Protein AF-A0A972VN22-F1 (afdb_monomer)

Foldseek 3Di:
DVVVVVVVVVVVVVVVVVVVVVVVVVVVVVVVVVVVCCCPPPVNVVVVCLVQKFKWKDFPPGTDDGDPVNVVFWDDKDFDWDDDPVDDDTDRQKIKTATPDAQPDFKDKDWPDPWDWDWDWDDDPPSMIMIGIDDTPDPDPDDDTIMMMIIRHD

Solvent-accessible surface area (backbone atoms only — not comparable to full-atom values): 8904 Å² total; per-residue (Å²): 119,71,62,64,55,54,54,51,51,52,52,54,51,53,52,52,53,52,50,52,54,50,52,51,53,51,51,54,47,52,52,50,50,52,51,47,52,49,64,69,27,70,66,46,47,48,54,47,48,63,74,68,45,40,27,39,30,30,47,95,85,47,79,75,48,66,39,72,71,38,56,72,40,46,70,49,76,47,74,45,71,37,72,51,93,85,69,72,68,70,41,68,33,30,40,38,42,34,34,75,53,80,71,87,52,77,61,47,77,43,63,74,51,100,60,71,57,64,69,48,77,44,83,45,97,65,45,30,42,34,37,39,37,49,86,62,77,71,93,65,94,71,84,72,85,68,33,37,35,41,33,52,56,132

Nearest PDB structures (foldseek):
  2bp3-assembly1_A  TM=6.889E-01  e=1.269E+00  Homo sapiens
  2bp3-assembly2_B  TM=6.949E-01  e=1.683E+00  Homo sapiens
  4m9p-assembly1_A  TM=7.047E-01  e=5.203E+00  Homo sapiens
  6ew1-assembly1_A  TM=7.053E-01  e=6.521E+00  Homo sapiens
  2ifg-assembly1_B  TM=4.794E-01  e=9.149E+00  Homo sapiens

Structure (mmCIF, N/CA/C/O backbone):
data_AF-A0A972VN22-F1
#
_entry.id   AF-A0A972VN22-F1
#
loop_
_atom_site.group_PDB
_atom_site.id
_atom_site.type_symbol
_atom_site.label_atom_id
_atom_site.label_alt_id
_atom_site.label_comp_id
_atom_site.label_asym_id
_atom_site.label_entity_id
_atom_site.label_seq_id
_atom_site.pdbx_PDB_ins_code
_atom_site.Cartn_x
_atom_site.Cartn_y
_atom_site.Cartn_z
_atom_site.occupancy
_atom_site.B_iso_or_equiv
_atom_site.auth_seq_id
_atom_site.auth_comp_id
_atom_site.auth_asym_id
_atom_site.auth_atom_id
_atom_site.pdbx_PDB_model_num
ATOM 1 N N . MET A 1 1 ? 62.691 -9.272 -57.383 1.00 55.88 1 MET A N 1
ATOM 2 C CA . MET A 1 1 ? 61.531 -8.355 -57.520 1.00 55.88 1 MET A CA 1
ATOM 3 C C . MET A 1 1 ? 60.217 -8.999 -57.064 1.00 55.88 1 MET A C 1
ATOM 5 O O . MET A 1 1 ? 59.503 -8.371 -56.300 1.00 55.88 1 MET A O 1
ATOM 9 N N . PHE A 1 2 ? 59.915 -10.250 -57.444 1.00 54.47 2 PHE A N 1
ATOM 10 C CA . PHE A 1 2 ? 58.661 -10.933 -57.070 1.00 54.47 2 PHE A CA 1
ATOM 11 C C . PHE A 1 2 ? 58.527 -11.355 -55.589 1.00 54.47 2 PHE A C 1
ATOM 13 O O . PHE A 1 2 ? 57.407 -11.448 -55.096 1.00 54.47 2 PHE A O 1
ATOM 20 N N . GLU A 1 3 ? 59.622 -11.575 -54.853 1.00 56.22 3 GLU A N 1
ATOM 21 C CA . GLU A 1 3 ? 59.556 -11.946 -53.422 1.00 56.22 3 GLU A CA 1
ATOM 22 C C . GLU A 1 3 ? 59.125 -10.787 -52.514 1.00 56.22 3 GLU A C 1
ATOM 24 O O . GLU A 1 3 ? 58.305 -10.983 -51.618 1.00 56.22 3 GLU A O 1
ATOM 29 N N . ASN A 1 4 ? 59.567 -9.560 -52.808 1.00 55.78 4 ASN A N 1
ATOM 30 C CA . ASN A 1 4 ? 59.172 -8.368 -52.046 1.00 55.78 4 ASN A CA 1
ATOM 31 C C . ASN A 1 4 ? 57.667 -8.071 -52.167 1.00 55.78 4 ASN A C 1
ATOM 33 O O . ASN A 1 4 ? 57.062 -7.568 -51.225 1.00 55.78 4 ASN A O 1
ATOM 37 N N . ILE A 1 5 ? 57.051 -8.428 -53.301 1.00 61.88 5 ILE A N 1
ATOM 38 C CA . ILE A 1 5 ? 55.608 -8.260 -53.541 1.00 61.88 5 ILE A CA 1
ATOM 39 C C . ILE A 1 5 ? 54.795 -9.299 -52.749 1.00 61.88 5 ILE A C 1
ATOM 41 O O . ILE A 1 5 ? 53.735 -8.985 -52.217 1.00 61.88 5 ILE A O 1
ATOM 45 N N . LYS A 1 6 ? 55.296 -10.534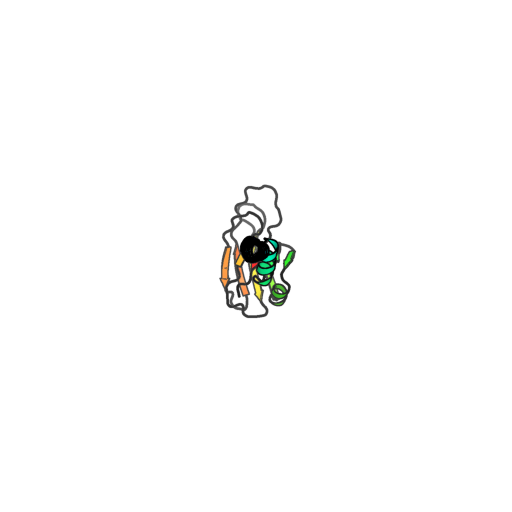 -52.617 1.00 59.84 6 LYS A N 1
ATOM 46 C CA . LYS A 1 6 ? 54.640 -11.574 -51.803 1.00 59.84 6 LYS A CA 1
ATOM 47 C C . LYS A 1 6 ? 54.734 -11.270 -50.308 1.00 59.84 6 LYS A C 1
ATOM 49 O O . LYS A 1 6 ? 53.762 -11.466 -49.584 1.00 59.84 6 LYS A O 1
ATOM 54 N N . MET A 1 7 ? 55.881 -10.756 -49.862 1.00 63.47 7 MET A N 1
ATOM 55 C CA . MET A 1 7 ? 56.087 -10.367 -48.467 1.00 63.47 7 MET A CA 1
ATOM 56 C C . MET A 1 7 ? 55.227 -9.152 -48.085 1.00 63.47 7 MET A C 1
ATOM 58 O O . MET A 1 7 ? 54.621 -9.160 -47.016 1.00 63.47 7 MET A O 1
ATOM 62 N N . SER A 1 8 ? 55.076 -8.154 -48.967 1.00 68.44 8 SER A N 1
ATOM 63 C CA . SER A 1 8 ? 54.190 -7.009 -48.700 1.00 68.44 8 SER A CA 1
ATOM 64 C C . SER A 1 8 ? 52.708 -7.400 -48.685 1.00 68.44 8 SER A C 1
ATOM 66 O O . SER A 1 8 ? 51.965 -6.938 -47.820 1.00 68.44 8 SER A O 1
ATOM 68 N N . ALA A 1 9 ? 52.284 -8.303 -49.575 1.00 70.00 9 ALA A N 1
ATOM 69 C CA . ALA A 1 9 ? 50.914 -8.811 -49.600 1.00 70.00 9 ALA A CA 1
ATOM 70 C C . ALA A 1 9 ? 50.563 -9.601 -48.327 1.00 70.00 9 ALA A C 1
ATOM 72 O O . ALA A 1 9 ? 49.481 -9.418 -47.775 1.00 70.00 9 ALA A O 1
ATOM 73 N N . ALA A 1 10 ? 51.482 -10.428 -47.819 1.00 71.25 10 ALA A N 1
ATOM 74 C CA . ALA A 1 10 ? 51.275 -11.180 -46.580 1.00 71.25 10 ALA A CA 1
ATOM 75 C C . ALA A 1 10 ? 51.142 -10.263 -45.350 1.00 71.25 10 ALA A C 1
ATOM 77 O O . ALA A 1 10 ? 50.278 -10.489 -44.503 1.00 71.25 10 ALA A O 1
ATOM 78 N N . VAL A 1 11 ? 51.948 -9.198 -45.274 1.00 76.00 11 VAL A N 1
ATOM 79 C CA . VAL A 1 11 ? 51.882 -8.211 -44.181 1.00 76.00 11 VAL A CA 1
ATOM 80 C C . VAL A 1 11 ? 50.577 -7.411 -44.225 1.00 76.00 11 VAL A C 1
ATOM 82 O O . VAL A 1 11 ? 49.951 -7.214 -43.185 1.00 76.00 11 VAL A O 1
ATOM 85 N N . LEU A 1 12 ? 50.125 -7.002 -45.416 1.00 74.00 12 LEU A N 1
ATOM 86 C CA . LEU A 1 12 ? 48.840 -6.313 -45.593 1.00 74.00 12 LEU A CA 1
ATOM 87 C C . LEU A 1 12 ? 47.645 -7.205 -45.237 1.00 74.00 12 LEU A C 1
ATOM 89 O O . LEU A 1 12 ? 46.666 -6.738 -44.660 1.00 74.00 12 LEU A O 1
ATOM 93 N N . PHE A 1 13 ? 47.722 -8.497 -45.553 1.00 75.38 13 PHE A N 1
ATOM 94 C CA . PHE A 1 13 ? 46.660 -9.440 -45.218 1.00 75.38 13 PHE A CA 1
ATOM 95 C C . PHE A 1 13 ? 46.590 -9.696 -43.706 1.00 75.38 13 PHE A C 1
ATOM 97 O O . PHE A 1 13 ? 45.509 -9.694 -43.121 1.00 75.38 13 PHE A O 1
ATOM 104 N N . ALA A 1 14 ? 47.745 -9.843 -43.050 1.00 73.00 14 ALA A N 1
ATOM 105 C CA . ALA A 1 14 ? 47.818 -10.011 -41.602 1.00 73.00 14 ALA A CA 1
ATOM 106 C C . ALA A 1 14 ? 47.291 -8.779 -40.843 1.00 73.00 14 ALA A C 1
ATOM 108 O O . ALA A 1 14 ? 46.546 -8.932 -39.875 1.00 73.00 14 ALA A O 1
ATOM 109 N N . SER A 1 15 ? 47.612 -7.560 -41.291 1.00 72.50 15 SER A N 1
ATOM 110 C CA . SER A 1 15 ? 47.122 -6.335 -40.646 1.00 72.50 15 SER A CA 1
ATOM 111 C C . SER A 1 15 ? 45.613 -6.138 -40.819 1.00 72.50 15 SER A C 1
ATOM 113 O O . SER A 1 15 ? 44.944 -5.730 -39.870 1.00 72.50 15 SER A O 1
ATOM 115 N N . ALA A 1 16 ? 45.055 -6.495 -41.980 1.00 73.25 16 ALA A N 1
ATOM 116 C CA . ALA A 1 16 ? 43.614 -6.459 -42.216 1.00 73.25 16 ALA A CA 1
ATOM 117 C C . ALA A 1 16 ? 42.854 -7.416 -41.282 1.00 73.25 16 ALA A C 1
ATOM 119 O O . ALA A 1 16 ? 41.843 -7.031 -40.697 1.00 73.25 16 ALA A O 1
ATOM 120 N N . ILE A 1 17 ? 43.368 -8.635 -41.080 1.00 74.00 17 ILE A N 1
ATOM 121 C CA . ILE A 1 17 ? 42.767 -9.616 -40.163 1.00 74.00 17 ILE A CA 1
ATOM 122 C C . ILE A 1 17 ? 42.786 -9.101 -38.720 1.00 74.00 17 ILE A C 1
ATOM 124 O O . ILE A 1 17 ? 41.768 -9.165 -38.031 1.00 74.00 17 ILE A O 1
ATOM 128 N N . VAL A 1 18 ? 43.914 -8.546 -38.265 1.00 75.31 18 VAL A N 1
ATOM 129 C CA . VAL A 1 18 ? 44.027 -7.970 -36.914 1.00 75.31 18 VAL A CA 1
ATOM 130 C C . VAL A 1 18 ? 43.084 -6.774 -36.743 1.00 75.31 18 VAL A C 1
ATOM 132 O O . VAL A 1 18 ? 42.441 -6.657 -35.703 1.00 75.31 18 VAL A O 1
ATOM 135 N N . GLY A 1 19 ? 42.935 -5.926 -37.766 1.00 71.75 19 GLY A N 1
ATOM 136 C CA . GLY A 1 19 ? 41.993 -4.804 -37.755 1.00 71.75 19 GLY A CA 1
ATOM 137 C C . GLY A 1 19 ? 40.529 -5.245 -37.661 1.00 71.75 19 GLY A C 1
ATOM 138 O O . GLY A 1 19 ? 39.774 -4.689 -36.867 1.00 71.75 19 GLY A O 1
ATOM 139 N N . ILE A 1 20 ? 40.138 -6.281 -38.409 1.00 73.12 20 ILE A N 1
ATOM 140 C CA . ILE A 1 20 ? 38.778 -6.844 -38.368 1.00 73.12 20 ILE A CA 1
ATOM 141 C C . ILE A 1 20 ? 38.492 -7.479 -37.002 1.00 73.12 20 ILE A C 1
ATOM 143 O O . ILE A 1 20 ? 37.438 -7.229 -36.418 1.00 73.12 20 ILE A O 1
ATOM 147 N N . LEU A 1 21 ? 39.434 -8.256 -36.456 1.00 68.00 21 LEU A N 1
ATOM 148 C CA . LEU A 1 21 ? 39.275 -8.883 -35.140 1.00 68.00 21 LEU A CA 1
ATOM 149 C C . LEU A 1 21 ? 39.244 -7.841 -34.013 1.00 68.00 21 LEU A C 1
ATOM 151 O O . LEU A 1 21 ? 38.410 -7.939 -33.115 1.00 68.00 21 LEU A O 1
ATOM 155 N N . GLY A 1 22 ? 40.096 -6.814 -34.081 1.00 65.06 22 GLY A N 1
ATOM 156 C CA . GLY A 1 22 ? 40.096 -5.702 -33.130 1.00 65.06 22 GLY A CA 1
ATOM 157 C C . GLY A 1 22 ? 38.800 -4.890 -33.176 1.00 65.06 22 GLY A C 1
ATOM 158 O O . GLY A 1 22 ? 38.215 -4.608 -32.132 1.00 65.06 22 GLY A O 1
ATOM 159 N N . GLY A 1 23 ? 38.304 -4.584 -34.379 1.00 66.50 23 GLY A N 1
ATOM 160 C CA . GLY A 1 23 ? 37.024 -3.903 -34.579 1.00 66.50 23 GLY A CA 1
ATOM 161 C C . GLY A 1 23 ? 35.834 -4.709 -34.054 1.00 66.50 23 GLY A C 1
ATOM 162 O O . GLY A 1 23 ? 34.959 -4.147 -33.401 1.00 66.50 23 GLY A O 1
ATOM 163 N N . TYR A 1 24 ? 35.832 -6.030 -34.259 1.00 69.69 24 TYR A N 1
ATOM 164 C CA . TYR A 1 24 ? 34.792 -6.917 -33.734 1.00 69.69 24 TYR A CA 1
ATOM 165 C C . TYR A 1 24 ? 34.775 -6.943 -32.199 1.00 69.69 24 TYR A C 1
ATOM 167 O O . TYR A 1 24 ? 33.715 -6.803 -31.593 1.00 69.69 24 TYR A O 1
ATOM 175 N N . ILE A 1 25 ? 35.943 -7.045 -31.553 1.00 64.94 25 ILE A N 1
ATOM 176 C CA . ILE A 1 25 ? 36.045 -7.027 -30.084 1.00 64.94 25 ILE A CA 1
ATOM 177 C C . ILE A 1 25 ? 35.541 -5.691 -29.522 1.00 64.94 25 ILE A C 1
ATOM 179 O O . ILE A 1 25 ? 34.714 -5.691 -28.609 1.00 64.94 25 ILE A O 1
ATOM 183 N N . LEU A 1 26 ? 35.978 -4.561 -30.089 1.00 64.12 26 LEU A N 1
ATOM 184 C CA . LEU A 1 26 ? 35.532 -3.232 -29.660 1.00 64.12 26 LEU A CA 1
ATOM 185 C C . LEU A 1 26 ? 34.021 -3.054 -29.837 1.00 64.12 26 LEU A C 1
ATOM 187 O O . LEU A 1 26 ? 33.358 -2.616 -28.905 1.00 64.12 26 LEU A O 1
ATOM 191 N N . PHE A 1 27 ? 33.462 -3.483 -30.971 1.00 63.59 27 PHE A N 1
ATOM 192 C CA . PHE A 1 27 ? 32.021 -3.434 -31.217 1.00 63.59 27 PHE A CA 1
ATOM 193 C C . PHE A 1 27 ? 31.233 -4.261 -30.190 1.00 63.59 27 PHE A C 1
ATOM 195 O O . PHE A 1 27 ? 30.261 -3.776 -29.618 1.00 63.59 27 PHE A O 1
ATOM 202 N N . THR A 1 28 ? 31.677 -5.486 -29.884 1.00 63.72 28 THR A N 1
ATOM 203 C CA . THR A 1 28 ? 31.002 -6.326 -28.877 1.00 63.72 28 THR A CA 1
ATOM 204 C C . THR A 1 28 ? 31.094 -5.761 -27.460 1.00 63.72 28 THR A C 1
ATOM 206 O O . THR A 1 28 ? 30.151 -5.922 -26.685 1.00 63.72 28 THR A O 1
ATOM 209 N N . ASN A 1 29 ? 32.193 -5.083 -27.117 1.00 59.66 29 ASN A N 1
ATOM 210 C CA . ASN A 1 29 ? 32.345 -4.426 -25.822 1.00 59.66 29 ASN A CA 1
ATOM 211 C C . ASN A 1 29 ? 31.478 -3.169 -25.724 1.00 59.66 29 ASN A C 1
ATOM 213 O O . ASN A 1 29 ? 30.790 -3.021 -24.723 1.00 59.66 29 ASN A O 1
ATOM 217 N N . SER A 1 30 ? 31.422 -2.334 -26.765 1.00 5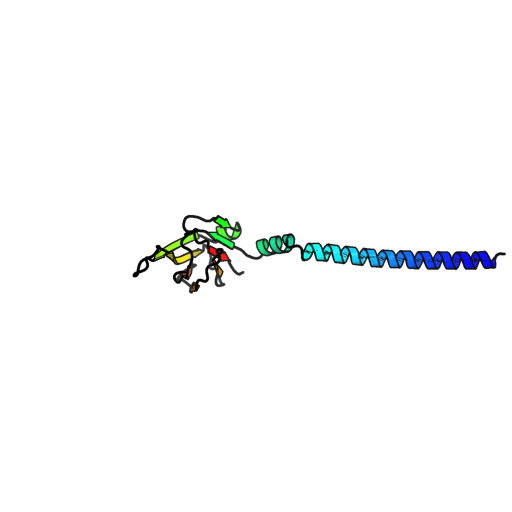9.94 30 SER A N 1
ATOM 218 C CA . SER A 1 30 ? 30.545 -1.157 -26.788 1.00 59.94 30 SER A CA 1
ATOM 219 C C . SER A 1 30 ? 29.069 -1.540 -26.705 1.00 59.94 30 SER A C 1
ATOM 221 O O . SER A 1 30 ? 28.342 -0.957 -25.914 1.00 59.94 30 SER A O 1
ATOM 223 N N . VAL A 1 31 ? 28.634 -2.586 -27.419 1.00 61.16 31 VAL A N 1
ATOM 224 C CA . VAL A 1 31 ? 27.255 -3.097 -27.306 1.00 61.16 31 VAL A CA 1
ATOM 225 C C . VAL A 1 31 ? 26.981 -3.655 -25.904 1.00 61.16 31 VAL A C 1
ATOM 227 O O . VAL A 1 31 ? 25.894 -3.473 -25.362 1.00 61.16 31 VAL A O 1
ATOM 230 N N . ARG A 1 32 ? 27.959 -4.324 -25.278 1.00 56.16 32 ARG A N 1
ATOM 231 C CA . ARG A 1 32 ? 27.823 -4.828 -23.902 1.00 56.16 32 ARG A CA 1
ATOM 232 C C . ARG A 1 32 ? 27.747 -3.692 -22.881 1.00 56.16 32 ARG A C 1
ATOM 234 O O . ARG A 1 32 ? 26.973 -3.808 -21.935 1.00 56.16 32 ARG A O 1
ATOM 241 N N . GLU A 1 33 ? 28.544 -2.643 -23.048 1.00 59.19 33 GLU A N 1
ATOM 242 C CA . GLU A 1 33 ? 28.510 -1.446 -22.203 1.00 59.19 33 GLU A CA 1
ATOM 243 C C . GLU A 1 33 ? 27.193 -0.690 -22.377 1.00 59.19 33 GLU A C 1
ATOM 245 O O . GLU A 1 33 ? 26.550 -0.390 -21.383 1.00 59.19 33 GLU A O 1
ATOM 250 N N . GLU A 1 34 ? 26.710 -0.516 -23.605 1.00 59.00 34 GLU A N 1
ATOM 251 C CA . GLU A 1 34 ? 25.444 0.167 -23.886 1.00 59.00 34 GLU A CA 1
ATOM 252 C C . GLU A 1 34 ? 24.233 -0.608 -23.335 1.00 59.00 34 GLU A C 1
ATOM 254 O O . GLU A 1 34 ? 23.358 -0.032 -22.693 1.00 59.00 34 GLU A O 1
ATOM 259 N N . ILE A 1 35 ? 24.209 -1.940 -23.474 1.00 54.22 35 ILE A N 1
ATOM 260 C CA . ILE A 1 35 ? 23.178 -2.785 -22.844 1.00 54.22 35 ILE A CA 1
ATOM 261 C C . ILE A 1 35 ? 23.261 -2.702 -21.319 1.00 54.22 35 ILE A C 1
ATOM 263 O O . ILE A 1 35 ? 22.232 -2.649 -20.647 1.00 54.22 35 ILE A O 1
ATOM 267 N N . ARG A 1 36 ? 24.472 -2.701 -20.755 1.00 52.09 36 ARG A N 1
ATOM 268 C CA . ARG A 1 36 ? 24.669 -2.573 -19.312 1.00 52.09 36 ARG A CA 1
ATOM 269 C C . ARG A 1 36 ? 24.167 -1.211 -18.827 1.00 52.09 36 ARG A C 1
ATOM 271 O O . ARG A 1 36 ? 23.414 -1.172 -17.863 1.00 52.09 36 ARG A O 1
ATOM 278 N N . ASP A 1 37 ? 24.490 -0.130 -19.518 1.00 56.50 37 ASP A N 1
ATOM 279 C CA . ASP A 1 37 ? 24.039 1.213 -19.158 1.00 56.50 37 ASP A CA 1
ATOM 280 C C . ASP A 1 37 ? 22.518 1.360 -19.282 1.00 56.50 37 ASP A C 1
ATOM 282 O O . ASP A 1 37 ? 21.905 2.013 -18.446 1.00 56.50 37 ASP A O 1
ATOM 286 N N . ILE A 1 38 ? 21.876 0.681 -20.240 1.00 57.25 38 ILE A N 1
ATOM 287 C CA . ILE A 1 38 ? 20.410 0.635 -20.346 1.00 57.25 38 ILE A CA 1
ATOM 288 C C . ILE A 1 38 ? 19.795 -0.163 -19.186 1.00 57.25 38 ILE A C 1
ATOM 290 O O . ILE A 1 38 ? 18.875 0.329 -18.536 1.00 57.25 38 ILE A O 1
ATOM 294 N N . VAL A 1 39 ? 20.306 -1.364 -18.889 1.00 53.25 39 VAL A N 1
ATOM 295 C CA . VAL A 1 39 ? 19.772 -2.253 -17.835 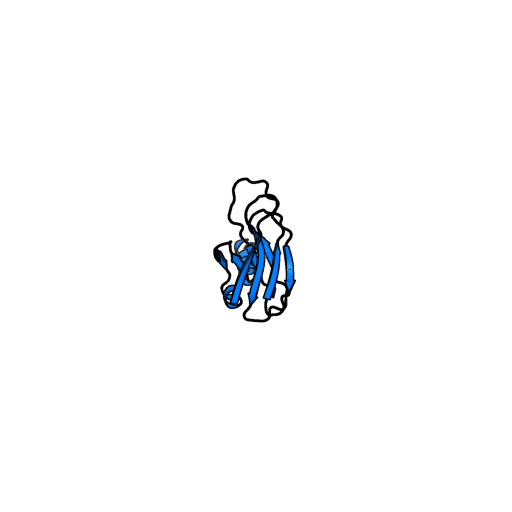1.00 53.25 39 VAL A CA 1
ATOM 296 C C . VAL A 1 39 ? 19.975 -1.677 -16.431 1.00 53.25 39 VAL A C 1
ATOM 298 O O 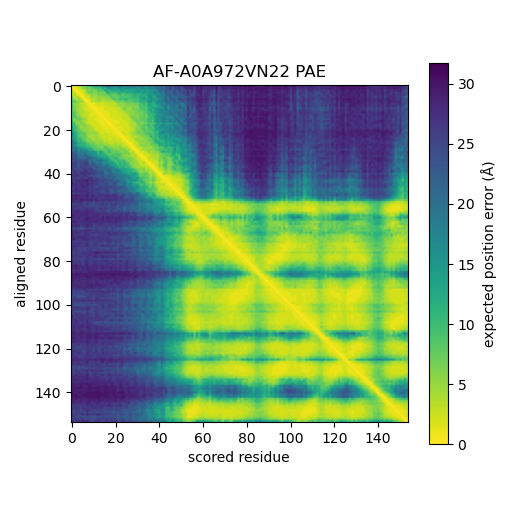. VAL A 1 39 ? 19.123 -1.867 -15.566 1.00 53.25 39 VAL A O 1
ATOM 301 N N . TYR A 1 40 ? 21.080 -0.967 -16.203 1.00 55.19 40 TYR A N 1
ATOM 302 C CA . TYR A 1 40 ? 21.377 -0.296 -14.935 1.00 55.19 40 TYR A CA 1
ATOM 303 C C . TYR A 1 40 ? 20.988 1.184 -14.929 1.00 55.19 40 TYR A C 1
ATOM 305 O O . TYR A 1 40 ? 21.276 1.875 -13.954 1.00 55.19 40 TYR 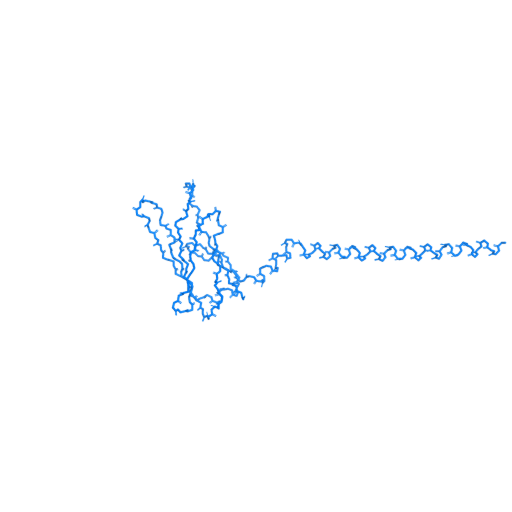A O 1
ATOM 313 N N . SER A 1 41 ? 20.330 1.683 -15.979 1.00 50.00 41 SER A N 1
ATOM 314 C CA . SER A 1 41 ? 19.783 3.035 -15.944 1.00 50.00 41 SER A CA 1
ATOM 315 C C . SER A 1 41 ? 18.685 3.111 -14.885 1.00 50.00 41 SER A C 1
ATOM 317 O O . SER A 1 41 ? 17.793 2.257 -14.827 1.00 50.00 41 SER A O 1
ATOM 319 N N . ASP A 1 42 ? 18.715 4.169 -14.075 1.00 51.03 42 ASP A N 1
ATOM 320 C CA . ASP A 1 42 ? 17.689 4.436 -13.060 1.00 51.03 42 ASP A CA 1
ATOM 321 C C . ASP A 1 42 ? 16.276 4.451 -13.668 1.00 51.03 42 ASP A C 1
ATOM 323 O O . ASP A 1 42 ? 15.308 4.050 -13.025 1.00 51.03 42 ASP A O 1
ATOM 327 N N . ASN A 1 43 ? 16.162 4.839 -14.943 1.00 48.72 43 ASN A N 1
ATOM 328 C CA . ASN A 1 43 ? 14.910 4.833 -15.695 1.00 48.72 43 ASN A CA 1
ATOM 329 C C . ASN A 1 43 ? 14.391 3.414 -15.964 1.00 48.72 43 ASN A C 1
ATOM 331 O O . ASN A 1 43 ? 13.216 3.159 -15.723 1.00 48.72 43 ASN A O 1
ATOM 335 N N . TYR A 1 44 ? 15.239 2.481 -16.412 1.00 52.00 44 TYR A N 1
ATOM 336 C CA . TYR A 1 44 ? 14.828 1.094 -16.656 1.00 52.00 44 TYR A CA 1
ATOM 337 C C . TYR A 1 44 ? 14.530 0.355 -15.349 1.00 52.00 44 TYR A C 1
ATOM 339 O O . TYR A 1 44 ? 13.533 -0.355 -15.259 1.00 52.00 44 TYR A O 1
ATOM 347 N N . LEU A 1 45 ? 15.335 0.562 -14.302 1.00 54.16 45 LEU A N 1
ATOM 348 C CA . LEU A 1 45 ? 15.069 -0.016 -12.983 1.00 54.16 45 LEU A CA 1
ATOM 349 C C . LEU A 1 45 ? 13.785 0.544 -12.360 1.00 54.16 45 LEU A C 1
ATOM 351 O O . LEU A 1 45 ? 13.029 -0.220 -11.770 1.00 54.16 45 LEU A O 1
ATOM 355 N N . SER A 1 46 ? 13.494 1.834 -12.537 1.00 45.69 46 SER A N 1
ATOM 356 C CA . SER A 1 46 ? 12.228 2.453 -12.123 1.00 45.69 46 SER A CA 1
ATOM 357 C C . SER A 1 46 ? 11.036 1.948 -12.949 1.00 45.69 46 SER A C 1
ATOM 359 O O . SER A 1 46 ? 9.973 1.648 -12.401 1.00 45.69 46 SER A O 1
ATOM 361 N N . GLU A 1 47 ? 11.204 1.764 -14.261 1.00 52.31 47 GLU A N 1
ATOM 362 C CA . GLU A 1 47 ? 10.162 1.220 -15.141 1.00 52.31 47 GLU A CA 1
ATOM 363 C C . GLU A 1 47 ? 9.882 -0.268 -14.861 1.00 52.31 47 GLU A C 1
ATOM 365 O O . GLU A 1 47 ? 8.734 -0.709 -14.883 1.00 52.31 47 GLU A O 1
ATOM 370 N N . VAL A 1 48 ? 10.908 -1.057 -14.539 1.00 55.31 48 VAL A N 1
ATOM 371 C CA . VAL A 1 48 ? 10.746 -2.450 -14.106 1.00 55.31 48 VAL A CA 1
ATOM 372 C C . VAL A 1 48 ? 10.167 -2.504 -12.692 1.00 55.31 48 VAL A C 1
ATOM 374 O O . VAL A 1 48 ? 9.209 -3.233 -12.470 1.00 55.31 48 VAL A O 1
ATOM 377 N N . ALA A 1 49 ? 10.655 -1.702 -11.743 1.00 49.72 49 ALA A N 1
ATOM 378 C CA . ALA A 1 49 ? 10.127 -1.670 -10.376 1.00 49.72 49 ALA A CA 1
ATOM 379 C C . ALA A 1 49 ? 8.653 -1.236 -10.323 1.00 49.72 49 ALA A C 1
ATOM 381 O O . ALA A 1 49 ? 7.878 -1.807 -9.559 1.00 49.72 49 ALA A O 1
ATOM 382 N N . SER A 1 50 ? 8.242 -0.285 -11.168 1.00 49.19 50 SER A N 1
ATOM 383 C CA . SER A 1 50 ? 6.834 0.118 -11.305 1.00 49.19 50 SER A CA 1
ATOM 384 C C . SER A 1 50 ? 5.958 -0.942 -11.980 1.00 49.19 50 SER A C 1
ATOM 386 O O . SER A 1 50 ? 4.767 -1.000 -11.694 1.00 49.19 50 SER A O 1
ATOM 388 N N . LYS A 1 51 ? 6.528 -1.819 -12.820 1.00 53.28 51 LYS A N 1
ATOM 389 C CA . LYS A 1 51 ? 5.829 -3.000 -13.364 1.00 53.28 51 LYS A CA 1
ATOM 390 C C . LYS A 1 51 ? 5.778 -4.181 -12.390 1.00 53.28 51 LYS A C 1
ATOM 392 O O . LYS A 1 51 ? 4.919 -5.041 -12.551 1.00 53.28 51 LYS A O 1
ATOM 397 N N . VAL A 1 52 ? 6.693 -4.250 -11.421 1.00 58.91 52 VAL A N 1
ATOM 398 C CA . VAL A 1 52 ? 6.834 -5.394 -10.503 1.00 58.91 52 VAL A CA 1
ATOM 399 C C . VAL A 1 52 ? 6.104 -5.169 -9.177 1.00 58.91 52 VAL A C 1
ATOM 401 O O . VAL A 1 52 ? 5.556 -6.122 -8.633 1.00 58.91 52 VAL A O 1
ATOM 404 N N . ASN A 1 53 ? 6.020 -3.933 -8.676 1.00 63.50 53 ASN A N 1
ATOM 405 C CA . ASN A 1 53 ? 5.380 -3.658 -7.389 1.00 63.50 53 ASN A CA 1
ATOM 406 C C . ASN A 1 53 ? 4.057 -2.917 -7.578 1.00 63.50 53 ASN A C 1
ATOM 408 O O . ASN A 1 53 ? 4.032 -1.719 -7.854 1.00 63.50 53 ASN A O 1
ATOM 412 N N . ARG A 1 54 ? 2.942 -3.621 -7.366 1.00 83.81 54 ARG A N 1
ATOM 413 C CA . ARG A 1 54 ? 1.607 -3.016 -7.272 1.00 83.81 54 ARG A CA 1
ATOM 414 C C . ARG A 1 54 ? 1.563 -2.107 -6.048 1.00 83.81 54 ARG A C 1
ATOM 416 O O . ARG A 1 54 ? 1.642 -2.596 -4.922 1.00 83.81 54 ARG A O 1
ATOM 423 N N . TYR A 1 55 ? 1.455 -0.795 -6.248 1.00 86.62 55 TYR A N 1
ATOM 424 C CA . TYR A 1 55 ? 1.440 0.168 -5.148 1.00 86.62 55 TYR A CA 1
ATOM 425 C C . TYR A 1 55 ? 0.268 1.153 -5.205 1.00 86.62 55 TYR A C 1
ATOM 427 O O . TYR A 1 55 ? -0.314 1.411 -6.261 1.00 86.62 55 TYR A O 1
ATOM 435 N N . MET A 1 56 ? -0.038 1.739 -4.049 1.00 88.00 56 MET A N 1
ATOM 436 C CA . MET A 1 56 ? -0.934 2.877 -3.873 1.00 88.00 56 MET A CA 1
ATOM 437 C C . MET A 1 56 ? -0.340 3.831 -2.836 1.00 88.00 56 MET A C 1
ATOM 439 O O . MET A 1 56 ? -0.018 3.427 -1.725 1.00 88.00 56 MET A O 1
ATOM 443 N N . ILE A 1 57 ? -0.213 5.103 -3.194 1.00 86.75 57 ILE A N 1
ATOM 444 C CA . ILE A 1 57 ? 0.137 6.200 -2.295 1.00 86.75 57 ILE A CA 1
ATOM 445 C C . ILE A 1 57 ? -1.126 6.989 -1.983 1.00 86.75 57 ILE A C 1
ATOM 447 O O . ILE A 1 57 ? -1.816 7.453 -2.893 1.00 86.75 57 ILE A O 1
ATOM 451 N N . PHE A 1 58 ? -1.400 7.193 -0.705 1.00 86.69 58 PHE A N 1
ATOM 452 C CA . PHE A 1 58 ? -2.548 7.950 -0.229 1.00 86.69 58 PHE A CA 1
ATOM 453 C C . PHE A 1 58 ? -2.158 8.843 0.948 1.00 86.69 58 PHE A C 1
ATOM 455 O O . PHE A 1 58 ? -1.165 8.601 1.638 1.00 86.69 58 PHE A O 1
ATOM 462 N N . ASP A 1 59 ? -2.919 9.913 1.122 1.00 82.88 59 ASP A N 1
ATOM 463 C CA . ASP A 1 59 ? -2.876 10.789 2.284 1.00 82.88 59 ASP A CA 1
ATOM 464 C C . ASP A 1 59 ? -4.181 10.654 3.085 1.00 82.88 59 ASP A C 1
ATOM 466 O O . ASP A 1 59 ? -4.988 9.749 2.863 1.00 82.88 59 ASP A O 1
ATOM 470 N N . ASP A 1 60 ? -4.362 11.536 4.058 1.00 71.81 60 ASP A N 1
ATOM 471 C CA . ASP A 1 60 ? -5.515 11.598 4.948 1.00 71.81 60 ASP A CA 1
ATOM 472 C C . ASP A 1 60 ? -6.842 11.927 4.251 1.00 71.81 60 ASP A C 1
ATOM 474 O O . ASP A 1 60 ? -7.905 11.749 4.844 1.00 71.81 60 ASP A O 1
ATOM 478 N N . GLN A 1 61 ? -6.796 12.405 3.007 1.00 66.62 61 GLN A N 1
ATOM 479 C CA . GLN A 1 61 ? -7.960 12.921 2.294 1.00 66.62 61 GLN A CA 1
ATOM 480 C C . GLN A 1 61 ? -8.243 12.172 0.995 1.00 66.62 61 GLN A C 1
ATOM 482 O O . GLN A 1 61 ? -9.379 12.185 0.519 1.00 66.62 61 GLN A O 1
ATOM 487 N N . LYS A 1 62 ? -7.227 11.564 0.377 1.00 73.94 62 LYS A N 1
ATOM 488 C CA . LYS A 1 62 ? -7.342 10.981 -0.960 1.00 73.94 62 LYS A CA 1
ATOM 489 C C . LYS A 1 62 ? -6.186 10.057 -1.319 1.00 73.94 62 LYS A C 1
ATOM 491 O O . LYS A 1 62 ? -5.092 10.081 -0.761 1.00 73.94 62 LYS A O 1
ATOM 496 N N . ILE A 1 63 ? -6.413 9.305 -2.388 1.00 78.81 63 ILE A N 1
ATOM 497 C CA . ILE A 1 63 ? -5.348 8.638 -3.128 1.00 78.81 63 ILE A CA 1
ATOM 498 C C . ILE A 1 63 ? -4.562 9.704 -3.905 1.00 78.81 63 ILE A C 1
ATOM 500 O O . ILE A 1 63 ? -5.134 10.516 -4.633 1.00 78.81 63 ILE A O 1
ATOM 504 N N . VAL A 1 64 ? -3.241 9.701 -3.741 1.00 78.62 64 VAL A N 1
ATOM 505 C CA . VAL A 1 64 ? -2.312 10.671 -4.340 1.00 78.62 64 VAL A CA 1
ATOM 506 C C . VAL A 1 64 ? -1.715 10.129 -5.637 1.00 78.62 64 VAL A C 1
ATOM 508 O O . VAL A 1 64 ? -1.561 10.866 -6.607 1.00 78.62 64 VAL A O 1
ATOM 511 N N . SER A 1 65 ? -1.357 8.846 -5.656 1.00 79.88 65 SER A N 1
ATOM 512 C CA . SER A 1 65 ? -0.751 8.165 -6.805 1.00 79.88 65 SER A CA 1
ATOM 513 C C . SER A 1 65 ? -0.961 6.663 -6.668 1.00 79.88 65 SER A C 1
ATOM 515 O O . SER A 1 65 ? -1.016 6.160 -5.554 1.00 79.88 65 SER A O 1
ATOM 517 N N . TYR A 1 66 ? -1.097 5.929 -7.764 1.00 80.31 66 TYR A N 1
ATOM 518 C CA . TYR A 1 66 ? -1.338 4.488 -7.715 1.00 80.31 66 TYR A CA 1
ATOM 519 C C . TYR A 1 66 ? -0.949 3.814 -9.028 1.00 80.31 66 TYR A C 1
ATOM 521 O O . TYR A 1 66 ? -0.997 4.439 -10.089 1.00 80.31 66 TYR A O 1
ATOM 529 N N . ASP A 1 67 ? -0.616 2.526 -8.948 1.00 80.25 67 ASP A N 1
ATOM 530 C CA . ASP A 1 67 ? -0.682 1.632 -10.101 1.00 80.25 67 ASP A CA 1
ATOM 531 C C . ASP A 1 67 ? -2.140 1.221 -10.354 1.00 80.25 67 ASP A C 1
ATOM 533 O O . ASP A 1 67 ? -2.889 0.930 -9.415 1.00 80.25 67 ASP A O 1
ATOM 537 N N . ARG A 1 68 ? -2.558 1.205 -11.626 1.00 74.25 68 ARG A N 1
ATOM 538 C CA . ARG A 1 68 ? -3.961 0.951 -11.999 1.00 74.25 68 ARG A CA 1
ATOM 539 C C . ARG A 1 68 ? -4.448 -0.413 -11.516 1.00 74.25 68 ARG A C 1
ATOM 541 O O . ARG A 1 68 ? -5.571 -0.496 -11.030 1.00 74.25 68 ARG A O 1
ATOM 548 N N . HIS A 1 69 ? -3.604 -1.442 -11.571 1.00 76.31 69 HIS A N 1
ATOM 549 C CA . HIS A 1 69 ? -3.994 -2.779 -11.128 1.00 76.31 69 HIS A CA 1
ATOM 550 C C . HIS A 1 69 ? -4.175 -2.843 -9.609 1.00 76.31 69 HIS A C 1
ATOM 552 O O . HIS A 1 69 ? -5.034 -3.576 -9.129 1.00 76.31 69 HIS A O 1
ATOM 558 N N . THR A 1 70 ? -3.429 -2.049 -8.835 1.00 82.56 70 THR A N 1
ATOM 559 C CA . THR A 1 70 ? -3.648 -1.939 -7.383 1.00 82.56 70 THR A CA 1
ATOM 560 C C . THR A 1 70 ? -5.037 -1.397 -7.062 1.00 82.56 70 THR A C 1
ATOM 562 O O . THR A 1 70 ? -5.711 -1.917 -6.175 1.00 82.56 70 THR A O 1
ATOM 565 N N . LEU A 1 71 ? -5.482 -0.364 -7.784 1.00 82.38 71 LEU A N 1
ATOM 566 C CA . LEU A 1 71 ? -6.796 0.244 -7.560 1.00 82.38 71 LEU A CA 1
ATOM 567 C C . LEU A 1 71 ? -7.934 -0.733 -7.888 1.00 82.38 71 LEU A C 1
ATOM 569 O O . LEU A 1 71 ? -8.955 -0.757 -7.206 1.00 82.38 71 LEU A O 1
ATOM 573 N N . ASP A 1 72 ? -7.738 -1.577 -8.900 1.00 85.88 72 ASP A N 1
ATOM 574 C CA . ASP A 1 72 ? -8.711 -2.602 -9.271 1.00 85.88 72 ASP A CA 1
ATOM 575 C C . ASP A 1 72 ? -8.887 -3.665 -8.178 1.00 85.88 72 ASP A C 1
ATOM 577 O O . ASP A 1 72 ? -9.977 -4.229 -8.063 1.00 85.88 72 ASP A O 1
ATOM 581 N N . LEU A 1 73 ? -7.872 -3.891 -7.339 1.00 88.00 73 LEU A N 1
ATOM 582 C CA . LEU A 1 73 ? -7.892 -4.868 -6.246 1.00 88.00 73 LEU A CA 1
ATOM 583 C C . LEU A 1 73 ? -8.484 -4.324 -4.945 1.00 88.00 73 LEU A C 1
ATOM 585 O O . LEU A 1 73 ? -8.992 -5.105 -4.138 1.00 88.00 73 LEU A O 1
ATOM 589 N N . ILE A 1 74 ? -8.423 -3.011 -4.728 1.00 89.50 74 ILE A N 1
ATOM 590 C CA . ILE A 1 74 ? -8.917 -2.368 -3.508 1.00 89.50 74 ILE A CA 1
ATOM 591 C C . ILE A 1 74 ? -10.412 -2.077 -3.662 1.00 89.50 74 ILE A C 1
ATOM 593 O O . ILE A 1 74 ? -10.870 -1.534 -4.667 1.00 89.50 74 ILE A O 1
ATOM 597 N N . GLU A 1 75 ? -11.187 -2.484 -2.664 1.00 90.31 75 GLU A N 1
ATOM 598 C CA . GLU A 1 75 ? -12.618 -2.202 -2.567 1.00 90.31 75 GLU A CA 1
ATOM 599 C C . GLU A 1 75 ? -12.854 -0.914 -1.780 1.00 90.31 75 GLU A C 1
ATOM 601 O O . GLU A 1 75 ? -13.535 -0.008 -2.253 1.00 90.31 75 GLU A O 1
ATOM 606 N N . GLU A 1 76 ? -12.231 -0.818 -0.608 1.00 89.81 76 GLU A N 1
ATOM 607 C CA . GLU A 1 76 ? -12.410 0.285 0.327 1.00 89.81 76 GLU A CA 1
ATOM 608 C C . GLU A 1 76 ? -11.169 0.429 1.213 1.00 89.81 76 GLU A C 1
ATOM 610 O O . GLU A 1 76 ? -10.427 -0.530 1.449 1.00 89.81 76 GLU A O 1
ATOM 615 N N . PHE A 1 77 ? -10.945 1.635 1.726 1.00 87.38 77 PHE A N 1
ATOM 616 C CA . PHE A 1 77 ? -10.010 1.879 2.813 1.00 87.38 77 PHE A CA 1
ATOM 617 C C . PHE A 1 77 ? -10.721 2.660 3.915 1.00 87.38 77 PHE A C 1
ATOM 619 O O . PHE A 1 77 ? -11.456 3.605 3.642 1.00 87.38 77 PHE A O 1
ATOM 626 N N . ASP A 1 78 ? -10.467 2.269 5.155 1.00 90.06 78 ASP A N 1
ATOM 627 C CA . ASP A 1 78 ? -10.998 2.919 6.344 1.00 90.06 78 ASP A CA 1
ATOM 628 C C . ASP A 1 78 ? -9.842 3.382 7.233 1.00 90.06 78 ASP A C 1
ATOM 630 O O . ASP A 1 78 ? -8.857 2.661 7.424 1.00 90.06 78 ASP A O 1
ATOM 634 N N . ILE A 1 79 ? -9.942 4.604 7.750 1.00 88.69 79 ILE A N 1
ATOM 635 C CA . ILE A 1 79 ? -8.900 5.243 8.553 1.00 88.69 79 ILE A CA 1
ATOM 636 C C . ILE A 1 79 ? -9.508 5.664 9.887 1.00 88.69 79 ILE A C 1
ATOM 638 O O . ILE A 1 79 ? -10.246 6.644 9.985 1.00 88.69 79 ILE A O 1
ATOM 642 N N . GLU A 1 80 ? -9.124 4.954 10.944 1.00 90.25 80 GLU A N 1
ATOM 643 C CA . GLU A 1 80 ? -9.494 5.290 12.311 1.00 90.25 80 GLU A CA 1
ATOM 644 C C . GLU A 1 80 ? -8.474 6.268 12.906 1.00 90.25 80 GLU A C 1
ATOM 646 O O . GLU A 1 80 ? -7.304 5.949 13.173 1.00 90.25 80 GLU A O 1
ATOM 651 N N . TRP A 1 81 ? -8.945 7.488 13.142 1.00 86.19 81 TRP A N 1
ATOM 652 C CA . TRP A 1 81 ? -8.175 8.559 13.758 1.00 86.19 81 TRP A CA 1
ATOM 653 C C . TRP A 1 81 ? -8.085 8.382 15.273 1.00 86.19 81 TRP A C 1
ATOM 655 O O . TRP A 1 81 ? -9.060 8.065 15.949 1.00 86.19 81 TRP A O 1
ATOM 665 N N . THR A 1 82 ? -6.894 8.604 15.821 1.00 84.31 82 THR A N 1
ATOM 666 C CA . THR A 1 82 ? -6.619 8.550 17.256 1.00 84.31 82 THR A CA 1
ATOM 667 C C . THR A 1 82 ? -6.198 9.920 17.764 1.00 84.31 82 THR A C 1
ATOM 669 O O . THR A 1 82 ? -5.206 10.490 17.306 1.0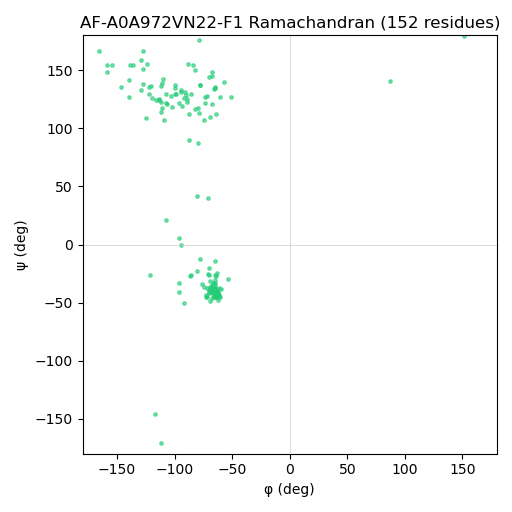0 84.31 82 THR A O 1
ATOM 672 N N . THR A 1 83 ? -6.914 10.412 18.774 1.00 81.06 83 THR A N 1
ATOM 673 C CA . THR A 1 83 ? -6.565 11.638 19.497 1.00 81.06 83 THR A CA 1
ATOM 674 C C . THR A 1 83 ? -5.640 11.319 20.682 1.00 81.06 83 THR A C 1
ATOM 676 O O . THR A 1 83 ? -6.001 10.524 21.557 1.00 81.06 83 THR A O 1
ATOM 679 N N . PRO A 1 84 ? -4.437 11.916 20.774 1.00 76.19 84 PRO A N 1
ATOM 680 C CA . PRO A 1 84 ? -3.528 11.689 21.894 1.00 76.19 84 PRO A CA 1
ATOM 681 C C . PRO A 1 84 ? -4.090 12.222 23.221 1.00 76.19 84 PRO A C 1
ATOM 683 O O . PRO A 1 84 ? -4.486 13.380 23.318 1.00 76.19 84 PRO A O 1
ATOM 686 N N . LYS A 1 85 ? -4.016 11.418 24.292 1.00 75.62 85 LYS A N 1
ATOM 687 C CA . LYS A 1 85 ? -4.486 11.805 25.641 1.00 75.62 85 LYS A CA 1
ATOM 688 C C . LYS A 1 85 ? -3.740 12.998 26.264 1.00 75.62 85 LYS A C 1
ATOM 690 O O . LYS A 1 85 ? -4.280 13.651 27.146 1.00 75.62 85 LYS A O 1
ATOM 695 N N . THR A 1 86 ? -2.502 13.263 25.847 1.00 72.94 86 THR A N 1
ATOM 696 C CA . THR A 1 86 ? -1.596 14.262 26.454 1.00 72.94 86 THR A CA 1
ATOM 697 C C . THR A 1 86 ? -1.396 15.514 25.592 1.00 72.94 86 THR A C 1
ATOM 699 O O . THR A 1 86 ? -0.412 16.230 25.759 1.00 72.94 86 THR A O 1
ATOM 702 N N . GLY A 1 87 ? -2.322 15.793 24.671 1.00 63.03 87 GLY A N 1
ATOM 703 C CA . GLY A 1 87 ? -2.203 16.894 23.716 1.00 63.03 87 GLY A CA 1
ATOM 704 C C . GLY A 1 87 ? -1.434 16.498 22.448 1.00 63.03 87 GLY A C 1
ATOM 705 O O . GLY A 1 87 ? -0.460 15.733 22.461 1.00 63.03 87 GLY A O 1
ATOM 706 N N . GLY A 1 88 ? -1.911 16.992 21.307 1.00 69.38 88 GLY A N 1
ATOM 707 C CA . GLY A 1 88 ? -1.347 16.701 19.992 1.00 69.38 88 GLY A CA 1
ATOM 708 C C . GLY A 1 88 ? -2.376 16.776 18.869 1.00 69.38 88 GLY A C 1
ATOM 709 O O . GLY A 1 88 ? -3.544 17.066 19.103 1.00 69.38 88 GLY A O 1
ATOM 710 N N . SER A 1 89 ? -1.912 16.531 17.645 1.00 71.81 89 SER A N 1
ATOM 711 C CA . SER A 1 89 ? -2.762 16.266 16.480 1.00 71.81 89 SER A CA 1
ATOM 712 C C . SER A 1 89 ? -3.475 14.940 16.626 1.00 71.81 89 SER A C 1
ATOM 714 O O . SER A 1 89 ? -2.853 13.983 17.093 1.00 71.81 89 SER A O 1
ATOM 716 N N . ASP A 1 90 ? -4.676 14.857 16.071 1.00 79.31 90 ASP A N 1
ATOM 717 C CA . ASP A 1 90 ? -5.186 13.580 15.592 1.00 79.31 90 ASP A CA 1
A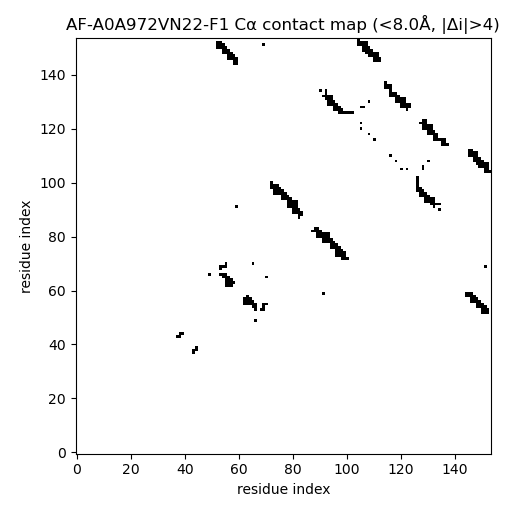TOM 718 C C . ASP A 1 90 ? -4.210 12.998 14.564 1.00 79.31 90 ASP A C 1
ATOM 720 O O . ASP A 1 90 ? -3.614 13.717 13.756 1.00 79.31 90 ASP A O 1
ATOM 724 N N . PHE A 1 91 ? -4.001 11.691 14.640 1.00 80.69 91 PHE A N 1
ATOM 725 C CA . PHE A 1 91 ? -3.189 10.938 13.693 1.00 80.69 91 PHE A CA 1
ATOM 726 C C . PHE A 1 91 ? -3.927 9.646 13.333 1.00 80.69 91 PHE A C 1
ATOM 728 O O . PHE A 1 91 ? -4.731 9.172 14.141 1.00 80.69 91 PHE A O 1
ATOM 735 N N . PRO A 1 92 ? -3.681 9.054 12.157 1.00 84.88 92 PRO A N 1
ATOM 736 C CA . PRO A 1 92 ? -4.292 7.778 11.813 1.00 84.88 92 PRO A CA 1
ATOM 737 C C . PRO A 1 92 ? -3.677 6.699 12.710 1.00 84.88 92 PRO A C 1
ATOM 739 O O . PRO A 1 92 ? -2.488 6.395 12.611 1.00 84.88 92 PRO A O 1
ATOM 742 N N . GLY A 1 93 ? -4.464 6.175 13.649 1.00 88.12 93 GLY A N 1
ATOM 743 C CA . GLY A 1 93 ? -4.022 5.133 14.579 1.00 88.12 93 GLY A CA 1
ATOM 744 C C . GLY A 1 93 ? -4.190 3.738 13.995 1.00 88.12 93 GLY A C 1
ATOM 745 O O . GLY A 1 93 ? -3.437 2.822 14.333 1.00 88.12 93 GLY A O 1
ATOM 746 N N . LYS A 1 94 ? -5.155 3.580 13.087 1.00 92.06 94 LYS A N 1
ATOM 747 C CA . LYS A 1 94 ? -5.407 2.330 12.386 1.00 92.06 94 LYS A CA 1
ATOM 748 C C . LYS A 1 94 ? -5.891 2.604 10.966 1.00 92.06 94 LYS A C 1
ATOM 750 O O . LYS A 1 94 ? -6.732 3.467 10.748 1.00 92.06 94 LYS A O 1
ATOM 755 N N . ILE A 1 95 ? -5.344 1.861 10.015 1.00 91.81 95 ILE A N 1
ATOM 756 C CA . ILE A 1 95 ? -5.757 1.862 8.614 1.00 91.81 95 ILE A CA 1
ATOM 757 C C . ILE A 1 95 ? -6.211 0.443 8.288 1.00 91.81 95 ILE A C 1
ATOM 759 O O . ILE A 1 95 ? -5.467 -0.510 8.513 1.00 91.81 95 ILE A O 1
ATOM 763 N N . THR A 1 96 ? -7.420 0.292 7.767 1.00 94.00 96 THR A N 1
ATOM 764 C CA . THR A 1 96 ? -7.951 -0.986 7.295 1.00 94.00 96 THR A CA 1
ATOM 765 C C . THR A 1 96 ? -8.120 -0.909 5.790 1.00 94.00 96 THR A C 1
ATOM 767 O O . THR A 1 96 ? -8.786 -0.011 5.288 1.00 94.00 96 THR A O 1
ATOM 770 N N . VAL A 1 97 ? -7.526 -1.848 5.061 1.00 92.94 97 VAL A N 1
ATOM 771 C CA . VAL A 1 97 ? -7.662 -1.926 3.603 1.00 92.94 97 VAL A CA 1
ATOM 772 C C . VAL A 1 97 ? -8.458 -3.170 3.257 1.00 92.94 97 VAL A C 1
ATOM 774 O O . VAL A 1 97 ? -8.064 -4.277 3.631 1.00 92.94 97 VAL A O 1
ATOM 777 N N . PHE A 1 98 ? -9.569 -2.981 2.555 1.00 93.56 98 PHE A N 1
ATOM 778 C CA . PHE A 1 98 ? -10.446 -4.035 2.067 1.00 93.56 98 PHE A CA 1
ATOM 779 C C . PHE A 1 98 ? -10.145 -4.313 0.599 1.00 93.56 98 PHE A C 1
ATOM 781 O O . PHE A 1 98 ? -10.090 -3.402 -0.228 1.00 93.56 98 PHE A O 1
ATOM 788 N N . PHE A 1 99 ? -9.955 -5.587 0.278 1.00 93.00 99 PHE A N 1
ATOM 789 C CA . PHE A 1 99 ? -9.646 -6.049 -1.064 1.00 93.00 99 PHE A CA 1
ATOM 790 C C . PHE A 1 99 ? -10.827 -6.821 -1.649 1.00 93.00 99 PHE A C 1
ATOM 792 O O . PHE A 1 99 ? -11.462 -7.628 -0.966 1.00 93.00 99 PHE A O 1
ATOM 799 N N . LYS A 1 100 ? -11.064 -6.647 -2.952 1.00 92.56 100 LYS A N 1
ATOM 800 C CA . LYS A 1 100 ? -12.105 -7.379 -3.693 1.00 92.56 100 LYS A CA 1
ATOM 801 C C . LYS A 1 100 ? -11.824 -8.882 -3.731 1.00 92.56 100 LYS A C 1
ATOM 803 O O . LYS A 1 100 ? -12.742 -9.707 -3.785 1.00 92.56 100 LYS A O 1
ATOM 808 N N . GLU A 1 101 ? -10.554 -9.268 -3.649 1.00 90.88 101 GLU A N 1
ATOM 809 C CA . GLU A 1 101 ? -10.096 -10.655 -3.633 1.00 90.88 101 GLU A CA 1
ATOM 810 C C . GLU A 1 101 ? -9.179 -10.974 -2.449 1.00 90.88 101 GLU A C 1
ATOM 812 O O . GLU A 1 101 ? -8.728 -10.100 -1.711 1.00 90.88 101 GLU A O 1
ATOM 817 N N . TYR A 1 102 ? -8.955 -12.268 -2.213 1.00 89.62 102 TYR A N 1
ATOM 818 C CA . TYR A 1 102 ? -8.090 -12.710 -1.127 1.00 89.62 102 TYR A CA 1
ATOM 819 C C . TYR A 1 102 ? -6.623 -12.463 -1.498 1.00 89.62 102 TYR A C 1
ATOM 821 O O . TYR A 1 102 ? -6.047 -13.205 -2.288 1.00 89.62 102 TYR A O 1
ATOM 829 N N . ILE A 1 103 ? -6.003 -11.460 -0.877 1.00 88.50 103 ILE A N 1
ATOM 830 C CA . ILE A 1 103 ? -4.559 -11.230 -0.993 1.00 88.50 103 ILE A CA 1
ATOM 831 C C . ILE A 1 103 ? -3.837 -12.200 -0.062 1.00 88.50 103 ILE A C 1
ATOM 833 O O . ILE A 1 103 ? -4.059 -12.170 1.148 1.00 88.50 103 ILE A O 1
ATOM 837 N N . LYS A 1 104 ? -3.010 -13.094 -0.608 1.00 87.94 104 LYS A N 1
ATOM 838 C CA . LYS A 1 104 ? -2.334 -14.140 0.175 1.00 87.94 104 LYS A CA 1
ATOM 839 C C . LYS A 1 104 ? -1.226 -13.584 1.062 1.00 87.94 104 LYS A C 1
ATOM 841 O O . LYS A 1 104 ? -1.135 -13.976 2.224 1.00 87.94 104 LYS A O 1
ATOM 846 N N . ASN A 1 105 ? -0.402 -12.708 0.505 1.00 89.81 105 ASN A N 1
ATOM 847 C CA . ASN A 1 105 ? 0.755 -12.164 1.195 1.00 89.81 105 ASN A CA 1
ATOM 848 C C . ASN A 1 105 ? 0.375 -10.912 1.984 1.00 89.81 105 ASN A C 1
ATOM 850 O O . ASN A 1 105 ? -0.608 -10.237 1.677 1.00 89.81 105 ASN A O 1
ATOM 854 N N . GLU A 1 106 ? 1.159 -10.626 3.015 1.00 92.12 106 GLU A N 1
ATOM 855 C CA . GLU A 1 106 ? 1.032 -9.401 3.795 1.00 92.12 106 GLU A CA 1
ATOM 856 C C . GLU A 1 106 ? 1.432 -8.192 2.936 1.00 92.12 106 GLU A C 1
ATOM 858 O O . GLU A 1 106 ? 2.558 -8.161 2.434 1.00 92.12 106 GLU A O 1
ATOM 863 N N . PRO A 1 107 ? 0.541 -7.205 2.731 1.00 92.25 107 PRO A N 1
ATOM 864 C CA . PRO A 1 107 ? 0.909 -5.966 2.075 1.00 92.25 107 PRO A CA 1
ATOM 865 C C . PRO A 1 107 ? 1.875 -5.173 2.945 1.00 92.25 107 PRO A C 1
ATOM 867 O O . PRO A 1 107 ? 1.733 -5.118 4.167 1.00 92.25 107 PRO A O 1
ATOM 870 N N . LEU A 1 108 ? 2.805 -4.482 2.305 1.00 91.25 108 LEU A N 1
ATOM 871 C CA . LEU A 1 108 ? 3.719 -3.587 2.989 1.00 91.25 108 LEU A CA 1
ATOM 872 C C . LEU A 1 108 ? 3.103 -2.190 3.061 1.00 91.25 108 LEU A C 1
ATOM 874 O O . LEU A 1 108 ? 2.755 -1.609 2.037 1.00 91.25 108 LEU A O 1
ATOM 878 N N . LEU A 1 109 ? 3.001 -1.628 4.264 1.00 90.81 109 LEU A N 1
ATOM 879 C CA . LEU A 1 109 ? 2.673 -0.218 4.453 1.00 90.81 109 LEU A CA 1
ATOM 880 C C . LEU A 1 109 ? 3.924 0.524 4.915 1.00 90.81 109 LEU A C 1
ATOM 882 O O . LEU A 1 109 ? 4.505 0.196 5.948 1.00 90.81 109 LEU A O 1
ATOM 886 N N . SER A 1 110 ? 4.324 1.537 4.157 1.00 88.88 110 SER A N 1
ATOM 887 C CA . SER A 1 110 ? 5.448 2.416 4.478 1.00 88.88 110 SER A CA 1
ATOM 888 C C . SER A 1 110 ? 5.000 3.873 4.496 1.00 88.88 110 SER A C 1
ATOM 890 O O . SER A 1 110 ? 4.010 4.244 3.865 1.00 88.88 110 SER A O 1
ATOM 892 N N . ILE A 1 111 ? 5.712 4.716 5.238 1.00 86.06 111 ILE A N 1
ATOM 893 C CA . ILE A 1 111 ? 5.503 6.164 5.185 1.00 86.06 111 ILE A CA 1
ATOM 894 C C . ILE A 1 111 ? 6.441 6.723 4.125 1.00 86.06 111 ILE A C 1
ATOM 896 O O . ILE A 1 111 ? 7.629 6.411 4.116 1.00 86.06 111 ILE A O 1
ATOM 900 N N . VAL A 1 112 ? 5.908 7.555 3.236 1.00 83.31 112 VAL A N 1
ATOM 901 C CA . VAL A 1 112 ? 6.696 8.200 2.176 1.00 83.31 112 VAL A CA 1
ATOM 902 C C . VAL A 1 112 ? 7.535 9.349 2.739 1.00 83.31 112 VAL A C 1
ATOM 904 O O . VAL A 1 112 ? 8.647 9.600 2.283 1.00 83.31 112 VAL A O 1
ATOM 907 N N . ASN A 1 113 ? 7.005 10.045 3.743 1.00 75.25 113 ASN A N 1
ATOM 908 C CA . ASN A 1 113 ? 7.688 11.146 4.413 1.00 75.25 113 ASN A CA 1
ATOM 909 C C . ASN A 1 113 ? 8.628 10.595 5.503 1.00 75.25 113 ASN A C 1
ATOM 911 O O . ASN A 1 113 ? 8.386 9.521 6.045 1.00 75.25 113 ASN A O 1
ATOM 915 N N . ASN A 1 114 ? 9.683 11.344 5.839 1.00 60.66 114 ASN A N 1
ATOM 916 C CA . ASN A 1 114 ? 10.866 10.918 6.612 1.00 60.66 114 ASN A CA 1
ATOM 917 C C . ASN A 1 114 ? 10.615 10.654 8.124 1.00 60.66 114 ASN A C 1
ATOM 919 O O . ASN A 1 114 ? 11.413 11.030 8.984 1.00 60.66 114 ASN A O 1
ATOM 923 N N . TYR A 1 115 ? 9.482 10.045 8.469 1.00 65.75 115 TYR A N 1
ATOM 924 C CA . TYR A 1 115 ? 9.087 9.711 9.829 1.00 65.75 115 TYR A CA 1
ATOM 925 C C . TYR A 1 115 ? 9.386 8.246 10.131 1.00 65.75 115 TYR A C 1
ATOM 927 O O . TYR A 1 115 ? 8.944 7.341 9.427 1.00 65.75 115 TYR A O 1
ATOM 935 N N . ASN A 1 116 ? 10.060 8.007 11.253 1.00 67.81 116 ASN A N 1
ATOM 936 C CA . ASN A 1 116 ? 10.129 6.669 11.821 1.00 67.81 116 ASN A CA 1
ATOM 937 C C . ASN A 1 116 ? 8.825 6.384 12.570 1.00 67.81 116 ASN A C 1
ATOM 939 O O . ASN A 1 116 ? 8.537 6.996 13.603 1.00 67.81 116 ASN A O 1
ATOM 943 N N . GLN A 1 117 ? 8.041 5.441 12.055 1.00 75.81 117 GLN A N 1
ATOM 944 C CA . GLN A 1 117 ? 6.830 4.946 12.699 1.00 75.81 117 GLN A CA 1
ATOM 945 C C . GLN A 1 117 ? 6.886 3.427 12.753 1.00 75.81 117 GLN A C 1
ATOM 947 O O . GLN A 1 117 ? 7.200 2.762 11.770 1.00 75.81 117 GLN A O 1
ATOM 952 N N . ASN A 1 118 ? 6.576 2.874 13.920 1.00 83.88 118 ASN A N 1
ATOM 953 C CA . ASN A 1 118 ? 6.372 1.442 14.048 1.00 83.88 118 ASN A CA 1
ATOM 954 C C . ASN A 1 118 ? 4.940 1.121 13.605 1.00 83.88 118 ASN A C 1
ATOM 956 O O . ASN A 1 118 ? 3.987 1.601 14.233 1.00 83.88 118 ASN A O 1
ATOM 960 N N . ILE A 1 119 ? 4.824 0.338 12.535 1.00 89.94 119 ILE A N 1
ATOM 961 C CA . ILE A 1 119 ? 3.566 -0.145 11.972 1.00 89.94 119 ILE A CA 1
ATOM 962 C C . ILE A 1 119 ? 3.461 -1.626 12.318 1.00 89.94 119 ILE A C 1
ATOM 964 O O . ILE A 1 119 ? 4.320 -2.424 11.948 1.00 89.94 119 ILE A O 1
ATOM 968 N N . LYS A 1 120 ? 2.405 -1.995 13.039 1.00 93.56 120 LYS A N 1
ATOM 969 C CA . LYS A 1 120 ? 2.043 -3.396 13.252 1.00 93.56 120 LYS A CA 1
ATOM 970 C C . LYS A 1 120 ? 1.016 -3.794 12.213 1.00 93.56 120 LYS A C 1
ATOM 972 O O . LYS A 1 120 ? 0.039 -3.076 12.022 1.00 93.56 120 LYS A O 1
ATOM 977 N N . ILE A 1 121 ? 1.220 -4.939 11.585 1.00 94.00 121 ILE A N 1
ATOM 978 C CA . ILE A 1 121 ? 0.345 -5.437 10.532 1.00 94.00 121 ILE A CA 1
ATOM 979 C C . ILE A 1 121 ? -0.376 -6.671 11.062 1.00 94.00 121 ILE A C 1
ATOM 981 O O . ILE A 1 121 ? 0.207 -7.502 11.760 1.00 94.00 121 ILE A O 1
ATOM 985 N N . GLN A 1 122 ? -1.673 -6.750 10.795 1.00 95.25 122 GLN A N 1
ATOM 986 C CA . GLN A 1 122 ? -2.518 -7.852 11.216 1.00 95.25 122 GLN A CA 1
ATOM 987 C C . GLN A 1 122 ? -3.486 -8.225 10.099 1.00 95.25 122 GLN A C 1
ATOM 989 O O . GLN A 1 122 ? -4.056 -7.368 9.419 1.00 95.25 122 GLN A O 1
ATOM 994 N N . ARG A 1 123 ? -3.723 -9.529 9.950 1.00 93.81 123 ARG A N 1
ATOM 995 C CA . ARG A 1 123 ? -4.788 -10.032 9.091 1.00 93.81 123 ARG A CA 1
ATOM 996 C C . ARG A 1 123 ? -6.156 -9.807 9.741 1.00 93.81 123 ARG A C 1
ATOM 998 O O . ARG A 1 123 ? -6.354 -10.204 10.889 1.00 93.81 123 ARG A O 1
ATOM 1005 N N . GLY A 1 124 ? -7.082 -9.178 9.019 1.00 90.12 124 GLY A N 1
ATOM 1006 C CA . GLY A 1 124 ? -8.472 -9.050 9.455 1.00 90.12 124 GLY A CA 1
ATOM 1007 C C . GLY A 1 124 ? -9.281 -10.331 9.219 1.00 90.12 124 GLY A C 1
ATOM 1008 O O . GLY A 1 124 ? -8.782 -11.304 8.657 1.00 90.12 124 GLY A O 1
ATOM 1009 N N . GLU A 1 125 ? -10.541 -10.339 9.654 1.00 83.38 125 GLU A N 1
ATOM 1010 C CA . GLU A 1 125 ? -11.417 -11.520 9.560 1.00 83.38 125 GLU A CA 1
ATOM 1011 C C . GLU A 1 125 ? -11.843 -11.861 8.118 1.00 83.38 125 GLU A C 1
ATOM 1013 O O . GLU A 1 125 ? -12.214 -12.999 7.838 1.00 83.38 125 GLU A O 1
ATOM 1018 N N . PHE A 1 126 ? -11.758 -10.906 7.187 1.00 84.31 126 PHE A N 1
ATOM 1019 C CA . PHE A 1 126 ? -12.197 -11.060 5.799 1.00 84.31 126 PHE A CA 1
ATOM 1020 C C . PHE A 1 126 ? -11.018 -10.917 4.810 1.00 84.31 126 PHE A C 1
ATOM 1022 O O . PHE A 1 126 ? -9.877 -11.321 5.059 1.00 84.31 126 PHE A O 1
ATOM 1029 N N . LYS A 1 127 ? -11.288 -10.347 3.631 1.00 91.62 127 LYS A N 1
ATOM 1030 C CA . LYS A 1 127 ? -10.300 -9.960 2.616 1.00 91.62 127 LYS A CA 1
ATOM 1031 C C . LYS A 1 127 ? -9.653 -8.617 2.968 1.00 91.62 127 LYS A C 1
ATOM 1033 O O . LYS A 1 127 ? -9.498 -7.760 2.108 1.00 91.62 127 LYS A O 1
ATOM 1038 N N . ASN A 1 128 ? -9.329 -8.402 4.239 1.00 94.25 128 ASN A N 1
ATOM 1039 C CA . ASN A 1 128 ? -8.805 -7.132 4.715 1.00 94.25 128 ASN A CA 1
ATOM 1040 C C . ASN A 1 128 ? -7.506 -7.284 5.502 1.00 94.25 128 ASN A C 1
ATOM 1042 O O . ASN A 1 128 ? -7.247 -8.294 6.161 1.00 94.25 128 ASN A O 1
ATOM 1046 N N . TRP A 1 129 ? -6.702 -6.231 5.430 1.00 95.69 129 TRP A N 1
ATOM 1047 C CA . TRP A 1 129 ? -5.465 -6.078 6.182 1.00 95.69 129 TRP A CA 1
ATOM 1048 C C . TRP A 1 129 ? -5.557 -4.835 7.057 1.00 95.69 129 TRP A C 1
ATOM 1050 O O . TRP A 1 129 ? -6.053 -3.795 6.624 1.00 95.69 129 TRP A O 1
ATOM 1060 N N . ILE A 1 130 ? -5.116 -4.973 8.305 1.00 95.81 130 ILE A N 1
ATOM 1061 C CA . ILE A 1 130 ? -5.202 -3.947 9.337 1.00 95.81 130 ILE A CA 1
ATOM 1062 C C . ILE A 1 130 ? -3.785 -3.507 9.690 1.00 95.81 130 ILE A C 1
ATOM 1064 O O . ILE A 1 130 ? -2.953 -4.316 10.099 1.00 95.81 130 ILE A O 1
ATOM 1068 N N . PHE A 1 131 ? -3.534 -2.211 9.581 1.00 94.19 131 PHE A N 1
ATOM 1069 C CA . PHE A 1 131 ? -2.275 -1.567 9.924 1.00 94.19 131 PHE A CA 1
ATOM 1070 C C . PHE A 1 131 ? -2.501 -0.709 11.159 1.00 94.19 131 PHE A C 1
ATOM 1072 O O . PHE A 1 131 ? -3.295 0.224 11.130 1.00 94.19 131 PHE A O 1
ATOM 1079 N N . ILE A 1 132 ? -1.818 -1.026 12.253 1.00 93.56 132 ILE A N 1
ATOM 1080 C CA . ILE A 1 132 ? -1.885 -0.286 13.512 1.00 93.56 132 ILE A CA 1
ATOM 1081 C C . ILE A 1 132 ? -0.631 0.568 13.609 1.00 93.56 132 ILE A C 1
ATOM 1083 O O . ILE A 1 132 ? 0.491 0.053 13.658 1.00 93.56 132 ILE A O 1
ATOM 1087 N N . LEU A 1 133 ? -0.826 1.878 13.651 1.00 89.56 133 LEU A N 1
ATOM 1088 C CA . LEU A 1 133 ? 0.243 2.851 13.593 1.00 89.56 133 LEU A CA 1
ATOM 1089 C C . LEU A 1 133 ? 0.442 3.490 14.967 1.00 89.56 133 LEU A C 1
ATOM 1091 O O . LEU A 1 133 ? -0.490 3.987 15.596 1.00 89.56 133 LEU A O 1
ATOM 1095 N N . ASN A 1 134 ? 1.685 3.507 15.442 1.00 85.12 134 ASN A N 1
ATOM 1096 C CA . ASN A 1 134 ? 2.031 4.249 16.655 1.00 85.12 134 ASN A CA 1
ATOM 1097 C C . ASN A 1 134 ? 2.258 5.719 16.317 1.00 85.12 134 ASN A C 1
ATOM 1099 O O . ASN A 1 134 ? 2.713 6.017 15.224 1.00 85.12 134 ASN A O 1
ATOM 1103 N N . ARG A 1 135 ? 1.995 6.656 17.231 1.00 75.75 135 ARG A N 1
ATOM 1104 C CA . ARG A 1 135 ? 2.216 8.089 16.962 1.00 75.75 135 ARG A CA 1
ATOM 1105 C C . ARG A 1 135 ? 3.645 8.329 16.427 1.00 75.75 135 ARG A C 1
ATOM 1107 O O . ARG A 1 135 ? 4.593 7.894 17.085 1.00 75.75 135 ARG A O 1
ATOM 1114 N N . PRO A 1 136 ? 3.822 9.008 15.277 1.00 68.38 136 PRO A N 1
ATOM 1115 C CA . PRO A 1 136 ? 5.154 9.320 14.780 1.00 68.38 136 PRO A CA 1
ATOM 1116 C C . PRO A 1 136 ? 5.847 10.270 15.761 1.00 68.38 136 PRO A C 1
ATOM 1118 O O . PRO A 1 136 ? 5.248 11.236 16.246 1.00 68.38 136 PRO A O 1
ATOM 1121 N N . ILE A 1 137 ? 7.113 9.991 16.066 1.00 65.50 137 ILE A N 1
ATOM 1122 C CA . ILE A 1 137 ? 7.949 10.881 16.874 1.00 65.50 137 ILE A CA 1
ATOM 1123 C C . ILE A 1 137 ? 8.425 11.993 15.932 1.00 65.50 137 ILE A C 1
ATOM 1125 O O . ILE A 1 137 ? 9.451 1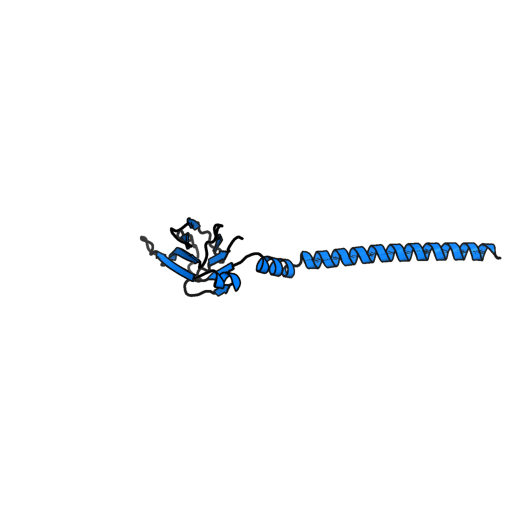1.854 15.273 1.00 65.50 137 ILE A O 1
ATOM 1129 N N . SER A 1 138 ? 7.636 13.062 15.791 1.00 62.75 138 SER A N 1
ATOM 1130 C CA . SER A 1 138 ? 8.037 14.237 15.007 1.00 62.75 138 SER A CA 1
ATOM 1131 C C . SER A 1 138 ? 8.669 15.300 15.903 1.00 62.75 138 SER A C 1
ATOM 1133 O O . SER A 1 138 ? 8.084 15.684 16.915 1.00 62.75 138 SER A O 1
ATOM 1135 N N . ASN A 1 139 ? 9.831 15.806 15.481 1.00 54.03 139 ASN A N 1
ATOM 1136 C CA . ASN A 1 139 ? 10.495 16.977 16.062 1.00 54.03 139 ASN A CA 1
ATOM 1137 C C . ASN A 1 139 ? 10.150 18.287 15.320 1.00 54.03 139 ASN A C 1
ATOM 1139 O O . ASN A 1 139 ? 10.667 19.337 15.694 1.00 54.03 139 ASN A O 1
ATOM 1143 N N . SER A 1 140 ? 9.321 18.252 14.266 1.00 53.06 140 SER A N 1
ATOM 1144 C CA . SER A 1 140 ? 8.984 19.438 13.465 1.00 53.06 140 SER A CA 1
ATOM 1145 C C . SER A 1 140 ? 7.629 20.036 13.852 1.00 53.06 140 SER A C 1
ATOM 1147 O O . SER A 1 140 ? 6.638 19.330 14.043 1.00 53.06 140 SER A O 1
ATOM 1149 N N . SER A 1 141 ? 7.591 21.365 13.943 1.00 53.56 141 SER A N 1
ATOM 1150 C CA . SER A 1 141 ? 6.398 22.182 14.201 1.00 53.56 141 SER A CA 1
ATOM 1151 C C . SER A 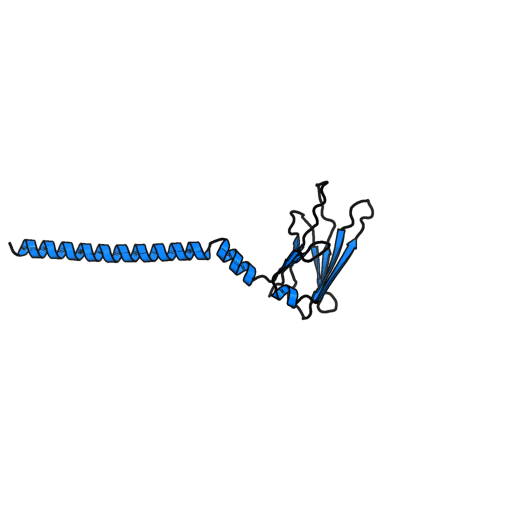1 141 ? 5.493 22.363 12.976 1.00 53.56 141 SER A C 1
ATOM 1153 O O . SER A 1 141 ? 4.357 22.808 13.122 1.00 53.56 141 SER A O 1
ATOM 1155 N N . GLU A 1 142 ? 5.969 22.006 11.783 1.00 53.12 142 GLU A N 1
ATOM 1156 C CA . GLU A 1 142 ? 5.195 22.060 10.541 1.00 53.12 142 GLU A CA 1
ATOM 1157 C C . GLU A 1 142 ? 4.587 20.685 10.238 1.00 53.12 142 GLU A C 1
ATOM 1159 O O . GLU A 1 142 ? 5.292 19.674 10.161 1.00 53.12 142 GLU A O 1
ATOM 1164 N N . ARG A 1 143 ? 3.252 20.652 10.131 1.00 61.75 143 ARG A N 1
ATOM 1165 C CA . ARG A 1 143 ? 2.468 19.460 9.791 1.00 61.75 143 ARG A CA 1
ATOM 1166 C C . ARG A 1 143 ? 2.349 19.352 8.277 1.00 61.75 143 ARG A C 1
ATOM 1168 O O . ARG A 1 143 ? 1.395 19.863 7.696 1.00 61.75 143 ARG A O 1
ATOM 1175 N N . GLU A 1 144 ? 3.290 18.670 7.646 1.00 66.44 144 GLU A N 1
ATOM 1176 C CA . GLU A 1 144 ? 3.015 18.128 6.319 1.00 66.44 144 GLU A CA 1
ATOM 1177 C C . GLU A 1 144 ? 2.011 16.966 6.435 1.00 66.44 144 GLU A C 1
ATOM 1179 O O . GLU A 1 144 ? 2.061 16.211 7.416 1.00 66.44 144 GLU A O 1
ATOM 1184 N N . PRO A 1 145 ? 1.094 16.799 5.465 1.00 72.69 145 PRO A N 1
ATOM 1185 C CA . PRO A 1 145 ? 0.211 15.640 5.429 1.00 72.69 145 PRO A CA 1
ATOM 1186 C C . PRO A 1 145 ? 1.052 14.366 5.310 1.00 72.69 145 PRO A C 1
ATOM 1188 O O . PRO A 1 145 ? 1.919 14.253 4.436 1.00 72.69 145 PRO A O 1
ATOM 1191 N N . ILE A 1 146 ? 0.817 13.412 6.213 1.00 79.94 146 ILE A N 1
ATOM 1192 C CA . ILE A 1 146 ? 1.546 12.144 6.221 1.00 79.94 146 ILE A CA 1
ATOM 1193 C C . ILE A 1 146 ? 1.039 11.305 5.053 1.00 79.94 146 ILE A C 1
ATOM 1195 O O . ILE A 1 146 ? -0.148 11.005 4.959 1.00 79.94 146 ILE A O 1
ATOM 1199 N N . ARG A 1 147 ? 1.959 10.925 4.169 1.00 86.12 147 ARG A N 1
ATOM 1200 C CA . ARG A 1 147 ? 1.666 10.058 3.029 1.00 86.12 147 ARG A CA 1
ATOM 1201 C C . ARG A 1 147 ? 2.078 8.631 3.327 1.00 86.12 147 ARG A C 1
ATOM 1203 O O . ARG A 1 147 ? 3.200 8.386 3.775 1.00 86.12 147 ARG A O 1
ATOM 1210 N N . TYR A 1 148 ? 1.194 7.706 2.998 1.00 87.94 148 TYR A N 1
ATOM 1211 C CA . TYR A 1 148 ? 1.399 6.275 3.136 1.00 87.94 148 TYR A CA 1
ATOM 1212 C C . TYR A 1 148 ? 1.521 5.643 1.760 1.00 87.94 148 TYR A C 1
ATOM 1214 O O . TYR A 1 148 ? 0.780 5.998 0.848 1.00 87.94 148 TYR A O 1
ATOM 1222 N N . LYS A 1 149 ? 2.449 4.703 1.614 1.00 90.44 149 LYS A N 1
ATOM 1223 C CA . LYS A 1 149 ? 2.589 3.841 0.446 1.00 90.44 149 LYS A CA 1
ATOM 1224 C C . LYS A 1 149 ? 2.237 2.420 0.861 1.00 90.44 149 LYS A C 1
ATOM 1226 O O . LYS A 1 149 ? 2.938 1.816 1.670 1.00 90.44 149 LYS A O 1
ATOM 1231 N N . LEU A 1 150 ? 1.150 1.914 0.301 1.00 90.75 150 LEU A N 1
ATOM 1232 C CA . LEU A 1 150 ? 0.762 0.514 0.343 1.00 90.75 150 LEU A CA 1
ATOM 1233 C C . LEU A 1 150 ? 1.372 -0.196 -0.865 1.00 90.75 150 LEU A C 1
ATOM 1235 O O . LEU A 1 150 ? 1.190 0.259 -1.991 1.00 90.75 150 LEU A O 1
ATOM 1239 N N . GLU A 1 151 ? 2.060 -1.306 -0.644 1.00 90.44 151 GLU A N 1
ATOM 1240 C CA . GLU A 1 151 ? 2.595 -2.180 -1.686 1.00 90.44 151 GLU A CA 1
ATOM 1241 C C . GLU A 1 151 ? 2.029 -3.589 -1.509 1.00 90.44 151 GLU A C 1
ATOM 1243 O O . GLU A 1 151 ? 2.056 -4.153 -0.414 1.00 90.44 151 GLU A O 1
ATOM 1248 N N . LEU A 1 152 ? 1.501 -4.159 -2.590 1.00 88.38 152 LEU A N 1
ATOM 1249 C CA . LEU A 1 152 ? 1.047 -5.542 -2.632 1.00 88.38 152 LEU A CA 1
ATOM 1250 C C . LEU A 1 152 ? 2.201 -6.413 -3.121 1.00 88.38 152 LEU A C 1
ATOM 1252 O O . LEU A 1 152 ? 2.775 -6.156 -4.179 1.00 88.38 152 LEU A O 1
ATOM 1256 N N . LEU A 1 153 ? 2.527 -7.434 -2.335 1.00 83.81 153 LEU A N 1
ATOM 1257 C CA . LEU A 1 153 ? 3.557 -8.413 -2.657 1.00 83.81 153 LEU A CA 1
ATOM 1258 C C . LEU A 1 153 ? 2.880 -9.608 -3.346 1.00 83.81 153 LEU A C 1
ATOM 1260 O O . LEU A 1 153 ? 1.991 -10.223 -2.749 1.00 83.81 153 LEU A O 1
ATOM 1264 N N . ASP A 1 154 ? 3.258 -9.911 -4.589 1.00 69.75 154 ASP A N 1
ATOM 1265 C CA . ASP A 1 154 ? 2.762 -11.082 -5.341 1.00 69.75 154 ASP A CA 1
ATOM 1266 C C . ASP A 1 154 ? 3.333 -12.412 -4.800 1.00 69.75 154 ASP A C 1
ATOM 1268 O O . ASP A 1 154 ? 4.496 -12.438 -4.336 1.00 69.75 154 ASP A O 1
#

pLDDT: mean 75.14, std 14.12, range [45.69, 95.81]

Radius of gyration: 29.7 Å; Cα contacts (8 Å, |Δi|>4): 202; chains: 1; bounding box: 74×36×84 Å

Secondary structure (DSSP, 8-state):
-HHHHHHHHHHHHHHHHHHHHHHHHHHHHHHHHHHHHHHTSHHHHHHHHHHH-EEEEE-SSSEEEE-HHHHHHEEEEEEEEE--TTS---EEEEEEEEESS---SPPEEEESSS----EEEEE-SSSEEEEEEPPP----SS-PPPPEEEEE--

Mean predicted aligned error: 14.46 Å

Sequence (154 aa):
MFENIKMSAAVLFASAIVGILGGYILFTNSVREEIRDIVYSDNYLSEVASKVNRYMIFDDQKIVSYDRHTLDLIEEFDIEWTTPKTGGSDFPGKITVFFKEYIKNEPLLSIVNNYNQNIKIQRGEFKNWIFILNRPISNSSEREPIRYKLELLD